Protein AF-A0A7C2YJB3-F1 (afdb_monomer_lite)

pLDDT: mean 73.68, std 8.07, range [49.66, 85.19]

Foldseek 3Di:
DDPVVVVLVVLVVVLVVLQVVLVCLLVCVPPDPPDDPVVSVVSSVVSNVVSVVSVVVSVVVVVVVVVVVD

Radius of gyration: 15.95 Å; chains: 1; bounding box: 36×16×50 Å

Secondary structure (DSSP, 8-state):
--HHHHHHHHHHHHHHHHHHHHHHHHTTSSS-TTS-HHHHHHHHHHHHHHHHHHHHHHHHHHHHHHHT--

Structure (mmCIF, N/CA/C/O backbone):
data_AF-A0A7C2YJB3-F1
#
_entry.id   AF-A0A7C2YJB3-F1
#
loop_
_atom_site.group_PDB
_atom_site.id
_atom_site.type_symbol
_atom_site.label_atom_id
_atom_site.label_alt_id
_atom_site.label_comp_id
_atom_s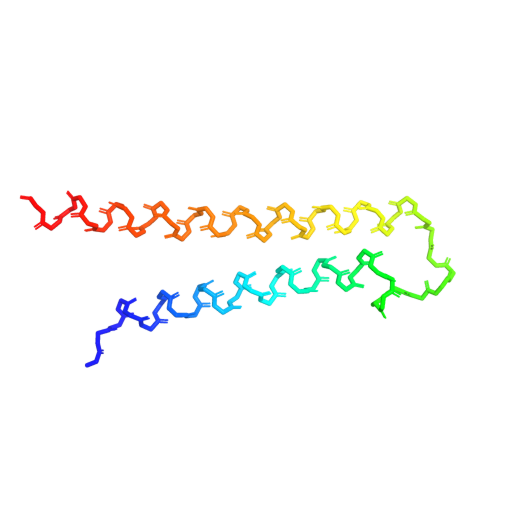ite.label_asym_id
_atom_site.label_entity_id
_atom_site.label_seq_id
_atom_site.pdbx_PDB_ins_code
_atom_site.Cartn_x
_atom_site.Cartn_y
_atom_site.Cartn_z
_atom_site.occupancy
_atom_site.B_iso_or_equiv
_atom_site.auth_seq_id
_atom_site.auth_comp_id
_atom_site.auth_asym_id
_atom_site.auth_atom_id
_atom_site.pdbx_PDB_model_num
ATOM 1 N N . MET A 1 1 ? -26.215 -10.598 14.723 1.00 49.94 1 MET A N 1
ATOM 2 C CA . MET A 1 1 ? -24.854 -10.625 14.142 1.00 49.94 1 MET A CA 1
ATOM 3 C C . MET A 1 1 ? -24.378 -9.191 14.033 1.00 49.94 1 MET A C 1
ATOM 5 O O . MET A 1 1 ? -24.927 -8.434 13.246 1.00 49.94 1 MET A O 1
ATOM 9 N N . ASP A 1 2 ? -23.456 -8.805 14.911 1.00 53.00 2 ASP A N 1
ATOM 10 C CA . ASP A 1 2 ? -23.100 -7.409 15.186 1.00 53.00 2 ASP A CA 1
ATOM 11 C C . ASP A 1 2 ? -22.470 -6.724 13.968 1.00 53.00 2 ASP A C 1
ATOM 13 O O . ASP A 1 2 ? -21.393 -7.121 13.517 1.00 53.00 2 ASP A O 1
ATOM 17 N N . GLY A 1 3 ? -23.098 -5.660 13.457 1.00 59.34 3 GLY A N 1
ATOM 18 C CA . GLY A 1 3 ? -22.588 -4.885 12.316 1.00 59.34 3 GLY A CA 1
ATOM 19 C C . GLY A 1 3 ? -21.160 -4.350 12.514 1.00 59.34 3 GLY A C 1
ATOM 20 O O . GLY A 1 3 ? -20.417 -4.194 11.545 1.00 59.34 3 GLY A O 1
ATOM 21 N N . ARG A 1 4 ? -20.724 -4.176 13.773 1.00 59.81 4 ARG A N 1
ATOM 22 C CA . ARG A 1 4 ? -19.336 -3.837 14.145 1.00 59.81 4 ARG A CA 1
ATOM 23 C C . ARG A 1 4 ? -18.334 -4.909 13.687 1.00 59.81 4 ARG A C 1
ATOM 25 O O . ARG A 1 4 ? -17.310 -4.564 13.108 1.00 59.81 4 ARG A O 1
ATOM 32 N N . LYS A 1 5 ? -18.647 -6.200 13.866 1.00 63.22 5 LYS A N 1
ATOM 33 C CA . LYS A 1 5 ? -17.751 -7.319 13.506 1.00 63.22 5 LYS A CA 1
ATOM 34 C C . LYS A 1 5 ? -17.559 -7.426 11.994 1.00 63.22 5 LYS A C 1
ATOM 36 O O . LYS A 1 5 ? -16.445 -7.647 11.531 1.00 63.22 5 LYS A O 1
ATOM 41 N N . ILE A 1 6 ? -18.629 -7.211 11.226 1.00 67.50 6 ILE A N 1
ATOM 42 C CA . ILE A 1 6 ? -18.592 -7.247 9.756 1.00 67.50 6 ILE A CA 1
ATOM 43 C C . ILE A 1 6 ? -17.705 -6.118 9.213 1.00 67.50 6 ILE A C 1
ATOM 45 O O . ILE A 1 6 ? -16.872 -6.362 8.342 1.00 67.50 6 ILE A O 1
ATOM 49 N N . SER A 1 7 ? -17.819 -4.910 9.779 1.00 68.81 7 SER A N 1
ATOM 50 C CA . SER A 1 7 ? -16.982 -3.761 9.407 1.00 68.81 7 SER A CA 1
ATOM 51 C C . SER A 1 7 ? -15.492 -4.015 9.663 1.00 68.81 7 SER A C 1
ATOM 53 O O . SER A 1 7 ? -14.660 -3.777 8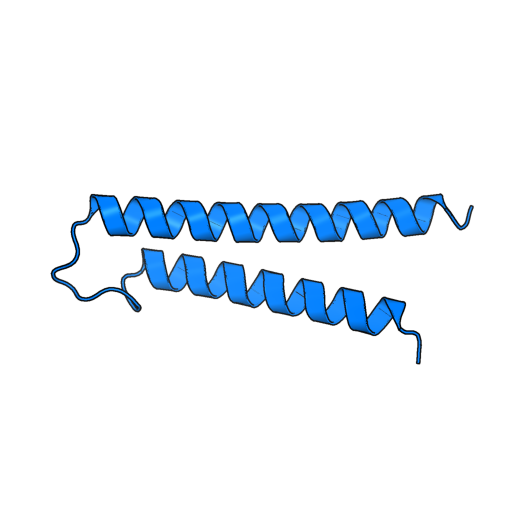.787 1.00 68.81 7 SER A O 1
ATOM 55 N N . THR A 1 8 ? -15.139 -4.581 10.822 1.00 70.56 8 THR A N 1
ATOM 56 C CA . THR A 1 8 ? -13.742 -4.904 11.152 1.00 70.56 8 THR A CA 1
ATOM 57 C C . THR A 1 8 ? -13.164 -5.980 10.236 1.00 70.56 8 THR A C 1
ATOM 59 O O . THR A 1 8 ? -12.031 -5.838 9.777 1.00 70.56 8 THR A O 1
ATOM 62 N N . ILE A 1 9 ? -13.933 -7.031 9.933 1.00 76.44 9 ILE A N 1
ATOM 63 C CA . ILE A 1 9 ? -13.500 -8.100 9.023 1.00 76.44 9 ILE A CA 1
ATOM 64 C C . ILE A 1 9 ? -13.255 -7.528 7.626 1.00 76.44 9 ILE A C 1
ATOM 66 O O . ILE A 1 9 ? -12.176 -7.729 7.079 1.00 76.44 9 ILE A O 1
ATOM 70 N N . LEU A 1 10 ? -14.194 -6.742 7.090 1.00 76.50 10 LEU A N 1
ATOM 71 C CA . LEU A 1 10 ? -14.029 -6.052 5.808 1.00 76.50 10 LEU A CA 1
ATOM 72 C C . LEU A 1 10 ? -12.787 -5.162 5.798 1.00 76.50 10 LEU A C 1
ATOM 74 O O . LEU A 1 10 ? -11.999 -5.212 4.857 1.00 76.50 10 LEU A O 1
ATOM 78 N N . ALA A 1 11 ? -12.575 -4.370 6.846 1.00 72.19 11 ALA A N 1
ATOM 79 C CA . ALA A 1 11 ? -11.429 -3.478 6.916 1.00 72.19 11 ALA A CA 1
ATOM 80 C C . ALA A 1 11 ? -10.095 -4.246 6.957 1.00 72.19 11 ALA A C 1
ATOM 82 O O . ALA A 1 11 ? -9.130 -3.836 6.307 1.00 72.19 11 ALA A O 1
ATOM 83 N N . LEU A 1 12 ? -10.056 -5.390 7.647 1.00 78.00 12 LEU A N 1
ATOM 84 C CA . LEU A 1 12 ? -8.901 -6.284 7.673 1.00 78.00 12 LEU A CA 1
ATOM 85 C C . LEU A 1 12 ? -8.656 -6.925 6.301 1.00 78.00 12 LEU A C 1
ATOM 87 O O . LEU A 1 12 ? -7.534 -6.886 5.802 1.00 78.00 12 LEU A O 1
ATOM 91 N N . THR A 1 13 ? -9.698 -7.462 5.661 1.00 78.62 13 THR A N 1
ATOM 92 C CA . THR A 1 13 ? -9.603 -8.051 4.320 1.00 78.62 13 THR A CA 1
ATOM 93 C C . THR A 1 13 ? -9.070 -7.032 3.324 1.00 78.62 13 THR A C 1
ATOM 95 O O . THR A 1 13 ? -8.150 -7.330 2.567 1.00 78.62 13 THR A O 1
ATOM 98 N N . VAL A 1 14 ? -9.579 -5.799 3.358 1.00 77.50 14 VAL A N 1
ATOM 99 C CA . VAL A 1 14 ? -9.119 -4.752 2.447 1.00 77.50 14 VAL A CA 1
ATOM 100 C C . VAL A 1 14 ? -7.674 -4.338 2.740 1.00 77.50 14 VAL A C 1
ATOM 102 O O . VAL A 1 14 ? -6.923 -4.084 1.800 1.00 77.50 14 VAL A O 1
ATOM 105 N N . ALA A 1 15 ? -7.246 -4.313 4.006 1.00 74.06 15 ALA A N 1
ATOM 106 C CA . ALA A 1 15 ? -5.847 -4.059 4.352 1.00 74.06 15 ALA A CA 1
ATOM 107 C C . ALA A 1 15 ? -4.914 -5.157 3.814 1.00 74.06 15 ALA A C 1
ATOM 109 O O . ALA A 1 15 ? -3.871 -4.844 3.240 1.00 74.06 15 ALA A O 1
ATOM 110 N N . VAL A 1 16 ? -5.308 -6.430 3.933 1.00 80.25 16 VAL A N 1
ATOM 111 C CA . VAL A 1 16 ? -4.551 -7.573 3.394 1.00 80.25 16 VAL A CA 1
ATOM 112 C C . VAL A 1 16 ? -4.474 -7.509 1.869 1.00 80.25 16 VAL A C 1
ATOM 114 O O . VAL A 1 16 ? -3.391 -7.666 1.308 1.00 80.25 16 VAL A O 1
ATOM 117 N N . VAL A 1 17 ? -5.588 -7.215 1.194 1.00 81.19 17 VAL A N 1
ATOM 118 C CA . VAL A 1 17 ? -5.626 -7.058 -0.269 1.00 81.19 17 VAL A CA 1
ATOM 119 C C . VAL A 1 17 ? -4.744 -5.891 -0.716 1.00 81.19 17 VAL A C 1
ATOM 121 O O . VAL A 1 17 ? -3.977 -6.042 -1.664 1.00 81.19 17 VAL A O 1
ATOM 124 N N . MET A 1 18 ? -4.779 -4.755 -0.010 1.00 77.12 18 MET A N 1
ATOM 125 C CA . MET A 1 18 ? -3.899 -3.618 -0.299 1.00 77.12 18 MET A CA 1
ATOM 126 C C . MET A 1 18 ? -2.421 -3.981 -0.138 1.00 77.12 18 MET A C 1
ATOM 128 O O . MET A 1 18 ? -1.630 -3.692 -1.035 1.00 77.12 18 MET A O 1
ATOM 132 N N . LEU A 1 19 ? -2.049 -4.670 0.942 1.00 76.19 19 LEU A N 1
ATOM 133 C CA . LEU A 1 19 ? -0.680 -5.147 1.157 1.00 76.19 19 LEU A CA 1
ATOM 134 C C . LEU A 1 19 ? -0.221 -6.090 0.038 1.00 76.19 19 LEU A C 1
ATOM 136 O O . LEU A 1 19 ? 0.834 -5.870 -0.554 1.00 76.19 19 LEU A O 1
ATOM 140 N N . ALA A 1 20 ? -1.034 -7.095 -0.295 1.00 80.12 20 ALA A N 1
ATOM 141 C CA . ALA A 1 20 ? -0.736 -8.042 -1.367 1.00 80.12 20 ALA A CA 1
ATOM 142 C C . ALA A 1 20 ? -0.598 -7.340 -2.728 1.00 80.12 20 ALA A C 1
ATOM 144 O O . ALA A 1 20 ? 0.330 -7.629 -3.482 1.00 80.12 20 ALA A O 1
ATOM 145 N N . SER A 1 21 ? -1.470 -6.370 -3.020 1.00 77.44 21 SER A N 1
ATOM 146 C CA . SER A 1 21 ? -1.403 -5.583 -4.255 1.00 77.44 21 SER A CA 1
ATOM 147 C C . SER A 1 21 ? -0.141 -4.716 -4.329 1.00 77.44 21 SER A C 1
ATOM 149 O O . SER A 1 21 ? 0.517 -4.699 -5.366 1.00 77.44 21 SER A O 1
ATOM 151 N N . GLY A 1 22 ? 0.272 -4.079 -3.226 1.00 73.50 22 GLY A N 1
ATOM 152 C CA . GLY A 1 22 ? 1.518 -3.309 -3.165 1.00 73.50 22 GLY A CA 1
ATOM 153 C C . GLY A 1 22 ? 2.756 -4.176 -3.402 1.00 73.50 22 GLY A C 1
ATOM 154 O O . GLY A 1 22 ? 3.639 -3.795 -4.172 1.00 73.50 22 GLY A O 1
ATOM 155 N N . ILE A 1 23 ? 2.789 -5.381 -2.823 1.00 78.44 23 ILE A N 1
ATOM 156 C CA . ILE A 1 23 ? 3.855 -6.366 -3.069 1.00 78.44 23 ILE A CA 1
ATOM 157 C C . ILE A 1 23 ? 3.861 -6.795 -4.541 1.00 78.44 23 ILE A C 1
ATOM 159 O O . ILE A 1 23 ? 4.921 -6.828 -5.164 1.00 78.44 23 ILE A O 1
ATOM 163 N N . ALA A 1 24 ? 2.695 -7.074 -5.126 1.00 77.50 24 ALA A N 1
ATOM 164 C CA . ALA A 1 24 ? 2.584 -7.483 -6.525 1.00 77.50 24 ALA A CA 1
ATOM 165 C C . ALA A 1 24 ? 3.025 -6.377 -7.506 1.00 77.50 24 ALA A C 1
ATOM 167 O O . ALA A 1 24 ? 3.652 -6.663 -8.528 1.00 77.50 24 ALA A O 1
ATOM 168 N N . VAL A 1 25 ? 2.759 -5.108 -7.180 1.00 76.06 25 VAL A N 1
ATOM 169 C CA . VAL A 1 25 ? 3.249 -3.939 -7.929 1.00 76.06 25 VAL A CA 1
ATOM 170 C C . VAL A 1 25 ? 4.773 -3.819 -7.826 1.00 76.06 25 VAL A C 1
ATOM 172 O O . VAL A 1 25 ? 5.439 -3.652 -8.850 1.00 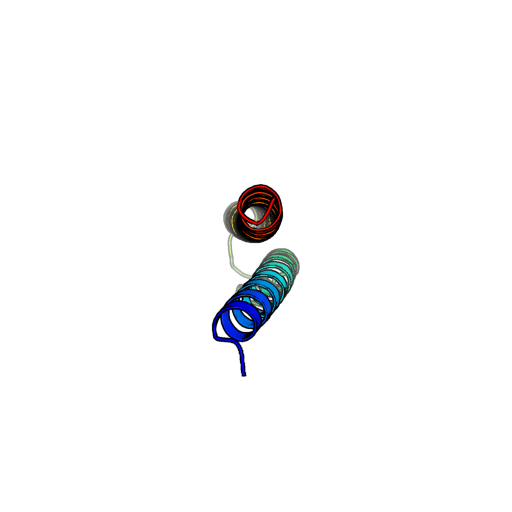76.06 25 VAL A O 1
ATOM 175 N N . LEU A 1 26 ? 5.351 -3.977 -6.630 1.00 73.12 26 LEU A N 1
ATOM 176 C CA . LEU A 1 26 ? 6.809 -3.964 -6.433 1.00 73.12 26 LEU A CA 1
ATOM 177 C C . LEU A 1 26 ? 7.503 -5.112 -7.175 1.00 73.12 26 LEU A C 1
ATOM 179 O O . LEU A 1 26 ? 8.517 -4.895 -7.845 1.00 73.12 26 LEU A O 1
ATOM 183 N N . ALA A 1 27 ? 6.918 -6.309 -7.128 1.00 75.38 27 ALA A N 1
ATOM 184 C CA . ALA A 1 27 ? 7.374 -7.480 -7.872 1.00 7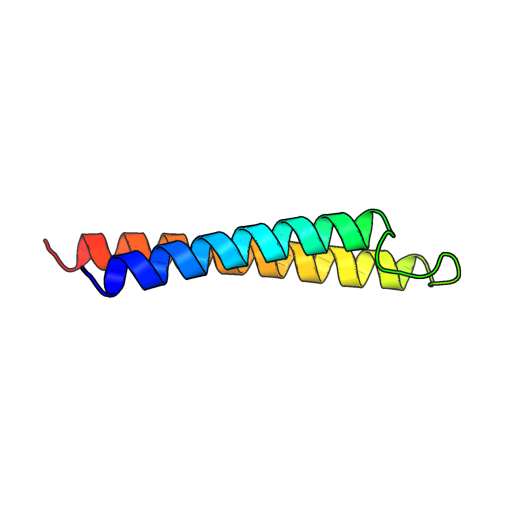5.38 27 ALA A CA 1
ATOM 185 C C . ALA A 1 27 ? 7.256 -7.300 -9.398 1.00 75.38 27 ALA A C 1
ATOM 187 O O . ALA A 1 27 ? 7.882 -8.039 -10.151 1.00 75.38 27 ALA A O 1
ATOM 188 N N . GLY A 1 28 ? 6.514 -6.288 -9.865 1.00 67.69 28 GLY A N 1
ATOM 189 C CA . GLY A 1 28 ? 6.316 -6.017 -11.286 1.00 67.69 28 GLY A CA 1
ATOM 190 C C . GLY A 1 28 ? 5.330 -6.972 -11.953 1.00 67.69 28 GLY A C 1
ATOM 191 O O . GLY A 1 28 ? 5.353 -7.092 -13.168 1.00 67.69 28 GLY A O 1
ATOM 192 N N . ILE A 1 29 ? 4.465 -7.638 -11.181 1.00 76.50 29 ILE A N 1
ATOM 193 C CA . ILE A 1 29 ? 3.441 -8.556 -11.704 1.00 76.50 29 ILE A CA 1
ATOM 194 C C . ILE A 1 29 ? 2.342 -7.769 -12.433 1.00 76.50 29 ILE A C 1
ATOM 196 O O . ILE A 1 29 ? 1.855 -8.196 -13.473 1.00 76.50 29 ILE A O 1
ATOM 200 N N . PHE A 1 30 ? 1.966 -6.602 -11.895 1.00 67.31 30 PHE A N 1
ATOM 201 C CA . PHE A 1 30 ? 0.905 -5.753 -12.451 1.00 67.31 30 PHE A CA 1
ATOM 202 C C . PHE A 1 30 ? 1.388 -4.693 -13.445 1.00 67.31 30 PHE A C 1
ATOM 204 O O . PHE A 1 30 ? 0.557 -4.037 -14.070 1.00 67.31 30 PHE A O 1
ATOM 211 N N . LEU A 1 31 ? 2.702 -4.491 -13.587 1.00 68.31 31 LEU A N 1
ATOM 212 C CA . LEU A 1 31 ? 3.237 -3.519 -14.537 1.00 68.31 31 LEU A CA 1
ATOM 213 C C . LEU A 1 31 ? 3.916 -4.235 -15.705 1.00 68.31 31 LEU A C 1
ATOM 215 O O . LEU A 1 31 ? 4.686 -5.166 -15.476 1.00 68.31 31 LEU A O 1
ATOM 219 N N . PRO A 1 32 ? 3.693 -3.779 -16.950 1.00 70.62 32 PRO A N 1
ATOM 220 C CA . PRO A 1 32 ? 4.415 -4.309 -18.095 1.00 70.62 32 PRO A CA 1
ATOM 221 C C . PRO A 1 32 ? 5.930 -4.123 -17.898 1.00 70.62 32 PRO A C 1
ATOM 223 O O . PRO A 1 32 ? 6.353 -3.115 -17.326 1.00 70.62 32 PRO A O 1
ATOM 226 N N . PRO A 1 33 ? 6.771 -5.047 -18.396 1.00 67.31 33 PRO A N 1
ATOM 227 C CA . PRO A 1 33 ? 8.225 -5.001 -18.203 1.00 67.31 33 PRO A CA 1
ATOM 228 C C . PRO A 1 33 ? 8.883 -3.742 -18.792 1.00 67.31 33 PRO A C 1
ATOM 230 O O . PRO A 1 33 ? 9.985 -3.385 -18.390 1.00 67.31 33 PRO A O 1
ATOM 233 N N . ALA A 1 34 ? 8.194 -3.047 -19.702 1.00 72.75 34 ALA A N 1
ATOM 234 C CA . ALA A 1 34 ? 8.609 -1.765 -20.269 1.00 72.75 34 ALA A CA 1
ATOM 235 C C . ALA A 1 34 ? 8.326 -0.549 -19.359 1.00 72.75 34 ALA A C 1
ATOM 237 O O . ALA A 1 34 ? 8.681 0.575 -19.712 1.00 72.75 34 ALA A O 1
ATOM 238 N N . ALA A 1 35 ? 7.665 -0.734 -18.212 1.00 72.31 35 ALA A N 1
ATOM 239 C CA . ALA A 1 35 ? 7.369 0.363 -17.303 1.00 72.31 35 ALA A CA 1
ATOM 240 C C . ALA A 1 35 ? 8.663 0.943 -16.698 1.00 72.31 35 ALA A C 1
ATOM 242 O O . ALA A 1 35 ? 9.511 0.180 -16.223 1.00 72.31 35 ALA A O 1
ATOM 243 N N . PRO A 1 36 ? 8.808 2.281 -16.641 1.00 79.56 36 PRO A N 1
ATOM 244 C CA . PRO A 1 36 ? 9.964 2.911 -16.018 1.00 79.56 36 PRO A CA 1
ATOM 245 C C . PRO A 1 36 ? 10.128 2.444 -14.566 1.00 79.56 36 PRO A C 1
ATOM 247 O O . PRO A 1 36 ? 9.201 2.562 -13.760 1.00 79.56 36 PRO A O 1
ATOM 250 N N . GLN A 1 37 ? 11.327 1.970 -14.211 1.00 79.19 37 GLN A N 1
ATOM 251 C CA . GLN A 1 37 ? 11.675 1.590 -12.837 1.00 79.19 37 GLN A CA 1
ATOM 252 C C . GLN A 1 37 ? 11.268 2.617 -11.763 1.00 79.19 37 GLN A C 1
ATOM 254 O O . GLN A 1 37 ? 10.693 2.184 -10.759 1.00 79.19 37 GLN A O 1
ATOM 259 N N . PRO A 1 38 ? 11.491 3.942 -11.930 1.00 82.06 38 PRO A N 1
ATOM 260 C CA . PRO A 1 38 ? 11.093 4.905 -10.904 1.00 82.06 38 PRO A CA 1
ATOM 261 C C . PRO A 1 38 ? 9.581 4.894 -10.664 1.00 82.06 38 PRO A C 1
ATOM 263 O O . PRO A 1 38 ? 9.147 4.926 -9.520 1.00 82.06 38 PRO A O 1
ATOM 266 N N . LEU A 1 39 ? 8.777 4.742 -11.719 1.00 79.62 39 LEU A N 1
ATOM 267 C CA . LEU A 1 39 ? 7.318 4.726 -11.626 1.00 79.62 39 LEU A CA 1
ATOM 268 C C . LEU A 1 39 ? 6.819 3.485 -10.870 1.00 79.62 39 LEU A C 1
ATOM 270 O O . LEU A 1 39 ? 5.920 3.580 -10.033 1.00 79.62 39 LEU A O 1
ATOM 274 N N . ARG A 1 40 ? 7.454 2.330 -11.098 1.00 77.00 40 ARG A N 1
ATOM 275 C CA . ARG A 1 40 ? 7.148 1.075 -10.396 1.00 77.00 40 ARG A CA 1
ATOM 276 C C . ARG A 1 40 ? 7.474 1.155 -8.901 1.00 77.00 40 ARG A C 1
ATOM 278 O O . ARG A 1 40 ? 6.679 0.704 -8.079 1.00 77.00 40 ARG A O 1
ATOM 285 N N . LEU A 1 41 ? 8.606 1.769 -8.555 1.00 79.81 41 LEU A N 1
ATOM 286 C CA . LEU A 1 41 ? 9.000 2.031 -7.169 1.00 79.81 41 LEU A CA 1
ATOM 287 C C . LEU A 1 41 ? 8.038 3.000 -6.481 1.00 79.81 41 LEU A C 1
ATOM 289 O O . LEU A 1 41 ? 7.550 2.691 -5.397 1.00 79.81 41 LEU A O 1
ATOM 293 N N . THR A 1 42 ? 7.718 4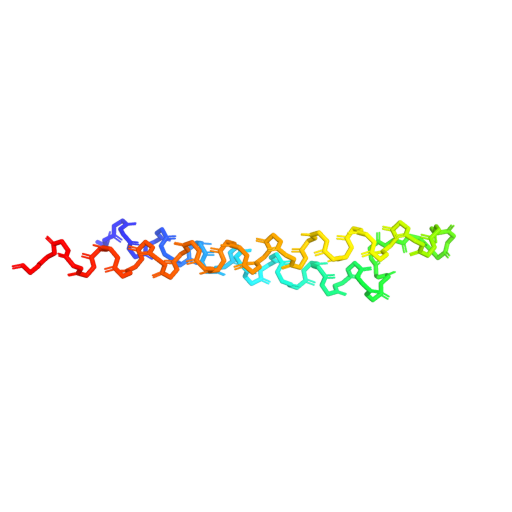.136 -7.108 1.00 85.19 42 THR A N 1
ATOM 294 C CA . THR A 1 42 ? 6.809 5.130 -6.523 1.00 85.19 42 THR A CA 1
ATOM 295 C C . THR A 1 42 ? 5.422 4.541 -6.286 1.00 85.19 42 THR A C 1
ATOM 297 O O . THR A 1 42 ? 4.906 4.649 -5.176 1.00 85.19 42 THR A O 1
ATOM 300 N N . LEU A 1 43 ? 4.836 3.859 -7.278 1.00 79.06 43 LEU A N 1
ATOM 301 C CA . LEU A 1 43 ? 3.531 3.213 -7.114 1.00 79.06 43 LEU A CA 1
ATOM 302 C C . LEU A 1 43 ? 3.568 2.122 -6.044 1.00 79.06 43 LEU A C 1
ATOM 304 O O . LEU A 1 43 ? 2.683 2.076 -5.194 1.00 79.06 43 LEU A O 1
ATOM 308 N N . GLY A 1 44 ? 4.601 1.279 -6.048 1.00 77.56 44 GLY A N 1
ATOM 309 C CA . GLY A 1 44 ? 4.764 0.230 -5.048 1.00 77.56 44 GLY A CA 1
ATOM 310 C C . GLY A 1 44 ? 4.840 0.786 -3.625 1.00 77.56 44 GLY A C 1
ATOM 311 O O . GLY A 1 44 ? 4.106 0.329 -2.753 1.00 77.56 44 GLY A O 1
ATOM 312 N N . ILE A 1 45 ? 5.661 1.817 -3.401 1.00 82.56 45 ILE A N 1
ATOM 313 C CA . ILE A 1 45 ? 5.808 2.479 -2.096 1.00 82.56 45 ILE A CA 1
ATOM 314 C C . ILE A 1 45 ? 4.498 3.142 -1.66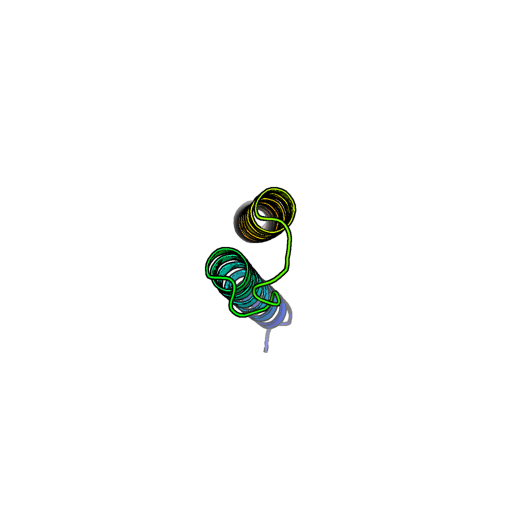4 1.00 82.56 45 ILE A C 1
ATOM 316 O O . ILE A 1 45 ? 4.090 2.976 -0.517 1.00 82.56 45 ILE A O 1
ATOM 320 N N . VAL A 1 46 ? 3.813 3.855 -2.563 1.00 85.19 46 VAL A N 1
ATOM 321 C CA . VAL A 1 46 ? 2.532 4.511 -2.253 1.00 85.19 46 VAL A CA 1
ATOM 322 C C . VAL A 1 46 ? 1.475 3.483 -1.851 1.00 85.19 46 VAL A C 1
ATOM 324 O O . VAL A 1 46 ? 0.820 3.663 -0.825 1.00 85.19 46 VAL A O 1
ATOM 327 N N . PHE A 1 47 ? 1.339 2.378 -2.589 1.00 76.94 47 PHE A N 1
ATOM 328 C CA . PHE A 1 47 ? 0.406 1.303 -2.234 1.00 76.94 47 PHE A CA 1
ATOM 329 C C . PHE A 1 47 ? 0.745 0.659 -0.887 1.00 76.94 47 PHE A C 1
ATOM 331 O O . PHE A 1 47 ? -0.152 0.380 -0.090 1.00 76.94 47 PHE A O 1
ATOM 338 N N . LEU A 1 48 ? 2.033 0.456 -0.607 1.00 79.00 48 LEU A N 1
ATOM 339 C CA . LEU A 1 48 ? 2.495 -0.138 0.644 1.00 79.00 48 LEU A CA 1
ATOM 340 C C . LEU A 1 48 ? 2.216 0.797 1.833 1.00 79.00 48 LEU A C 1
ATOM 342 O O . LEU A 1 48 ? 1.625 0.367 2.823 1.00 79.00 48 LEU A O 1
ATOM 346 N N . LEU A 1 49 ? 2.534 2.090 1.704 1.00 81.81 49 LEU A N 1
ATOM 347 C CA . LEU A 1 49 ? 2.210 3.115 2.702 1.00 81.81 49 LEU A CA 1
ATOM 348 C C . LEU A 1 49 ? 0.701 3.240 2.925 1.00 81.81 49 LEU A C 1
ATOM 350 O O . LEU A 1 49 ? 0.261 3.337 4.069 1.00 81.81 49 LEU A O 1
ATOM 354 N N . MET A 1 50 ? -0.102 3.184 1.861 1.00 78.81 50 MET A N 1
ATOM 355 C CA . MET A 1 50 ? -1.561 3.237 1.957 1.00 78.81 50 MET A CA 1
ATOM 356 C C . MET A 1 50 ? -2.129 2.009 2.684 1.00 78.81 50 MET A C 1
ATOM 358 O O . MET A 1 50 ? -3.012 2.150 3.532 1.00 78.81 50 MET A O 1
ATOM 362 N N . GLY A 1 51 ? -1.588 0.815 2.417 1.00 75.19 51 GLY A N 1
ATOM 363 C CA . GLY A 1 51 ? -1.936 -0.411 3.139 1.00 75.19 51 GLY A CA 1
ATOM 364 C C . GLY A 1 51 ? -1.605 -0.326 4.632 1.00 75.19 51 GLY A C 1
ATOM 365 O O . GLY A 1 51 ? -2.453 -0.635 5.471 1.00 75.19 51 GLY A O 1
ATOM 366 N N . VAL A 1 52 ? -0.408 0.166 4.974 1.00 80.00 52 VAL A N 1
ATOM 367 C CA . VAL A 1 52 ? 0.022 0.371 6.370 1.00 80.00 52 VAL A CA 1
ATOM 368 C C . VAL A 1 52 ? -0.845 1.416 7.071 1.00 80.00 52 VAL A C 1
ATOM 370 O O . VAL A 1 52 ? -1.312 1.175 8.184 1.00 80.00 52 VAL A O 1
ATOM 373 N N . TYR A 1 53 ? -1.115 2.550 6.421 1.00 80.50 53 TYR A N 1
ATOM 374 C CA . TYR A 1 53 ? -1.977 3.604 6.956 1.00 80.50 53 TYR A CA 1
ATOM 375 C C . TYR A 1 53 ? -3.370 3.068 7.297 1.00 80.50 53 TYR A C 1
ATOM 377 O O . TYR A 1 53 ? -3.878 3.291 8.396 1.00 80.50 53 TYR A O 1
ATOM 385 N N . ARG A 1 54 ? -3.968 2.291 6.389 1.00 76.88 54 ARG A N 1
ATOM 386 C CA . ARG A 1 54 ? -5.291 1.702 6.601 1.00 76.88 54 ARG A CA 1
ATOM 387 C C . ARG A 1 54 ? -5.290 0.697 7.753 1.00 76.88 54 ARG A C 1
ATOM 389 O O . ARG A 1 54 ? -6.210 0.711 8.565 1.00 76.88 54 ARG A O 1
ATOM 396 N N . LEU A 1 55 ? -4.244 -0.122 7.873 1.00 77.81 55 LEU A N 1
ATOM 397 C CA . LEU A 1 55 ? -4.078 -1.061 8.986 1.00 77.81 55 LEU A CA 1
ATOM 398 C C . LEU A 1 55 ? -3.973 -0.335 10.339 1.00 77.81 55 LEU A C 1
ATOM 400 O O . LEU A 1 55 ? -4.611 -0.740 11.314 1.00 77.81 55 LEU A O 1
ATOM 404 N N . LEU A 1 56 ? -3.205 0.757 10.396 1.00 81.00 56 LEU A N 1
ATOM 405 C CA . LEU A 1 56 ? -3.090 1.602 11.586 1.00 81.00 56 LEU A CA 1
ATOM 406 C C . LEU A 1 56 ? -4.426 2.251 11.946 1.00 81.00 56 LEU A C 1
ATOM 408 O O . LEU A 1 56 ? -4.811 2.238 13.112 1.00 81.00 56 LEU A O 1
ATOM 412 N N . MET A 1 57 ? -5.163 2.763 10.961 1.00 79.81 57 MET A N 1
ATOM 413 C CA . MET A 1 57 ? -6.464 3.391 11.188 1.00 79.81 57 MET A CA 1
ATOM 414 C C . MET A 1 57 ? -7.481 2.397 11.765 1.00 79.81 57 MET A C 1
ATOM 416 O O . MET A 1 57 ? -8.179 2.721 12.722 1.00 79.81 57 MET A O 1
ATOM 420 N N . VAL A 1 58 ? -7.503 1.158 11.260 1.00 78.31 58 VAL A N 1
ATOM 421 C CA . VAL A 1 58 ? -8.340 0.076 11.806 1.00 78.31 58 VAL A CA 1
ATOM 422 C C . VAL A 1 58 ? -7.956 -0.249 13.250 1.00 78.31 58 VAL A C 1
ATOM 424 O O . VAL A 1 58 ? -8.829 -0.400 14.101 1.00 78.31 58 VAL A O 1
ATOM 427 N N . ARG A 1 59 ? -6.654 -0.311 13.560 1.00 77.56 59 ARG A N 1
ATOM 428 C CA . ARG A 1 59 ? -6.166 -0.541 14.932 1.00 77.56 59 ARG A CA 1
ATOM 429 C C . ARG A 1 59 ? -6.532 0.602 15.880 1.00 77.56 59 ARG A C 1
ATOM 431 O O . ARG A 1 59 ? -6.880 0.342 17.028 1.00 77.56 59 ARG A O 1
ATOM 438 N N . LEU A 1 60 ? -6.458 1.849 15.417 1.00 82.12 60 LEU A N 1
ATOM 439 C CA . LEU A 1 60 ? -6.830 3.028 16.201 1.00 82.12 60 LEU A CA 1
ATOM 440 C C . LEU A 1 60 ? -8.336 3.076 16.468 1.00 82.12 60 LEU A C 1
ATOM 442 O O . LEU A 1 60 ? -8.731 3.318 17.604 1.00 82.12 60 LEU A O 1
ATOM 446 N N . GLN A 1 61 ? -9.164 2.776 15.465 1.00 76.38 61 GLN A N 1
ATOM 447 C CA . GLN A 1 61 ? -10.615 2.675 15.638 1.00 76.38 61 GLN A CA 1
ATOM 448 C C . GLN A 1 61 ? -10.997 1.545 16.598 1.00 76.38 61 GLN A C 1
ATOM 450 O O . GLN A 1 61 ? -11.876 1.735 17.433 1.00 76.38 61 GLN A O 1
ATOM 455 N N . ALA A 1 62 ? -10.313 0.399 16.531 1.00 74.62 62 ALA A N 1
ATOM 456 C CA . ALA A 1 62 ? -10.517 -0.692 17.482 1.00 74.62 62 ALA A CA 1
ATOM 457 C C . ALA A 1 62 ? -10.172 -0.264 18.921 1.00 74.62 62 ALA A C 1
ATOM 459 O O . ALA A 1 62 ? -10.976 -0.479 19.822 1.00 74.62 62 ALA A O 1
ATOM 460 N N . LYS A 1 63 ? -9.037 0.424 19.125 1.00 75.56 63 LYS A N 1
ATOM 461 C CA . LYS A 1 63 ? -8.652 0.963 20.443 1.00 75.56 63 LYS A CA 1
ATOM 462 C C . LYS A 1 63 ? -9.607 2.038 20.965 1.00 75.56 63 LYS A C 1
ATOM 464 O O . LYS A 1 63 ? -9.845 2.107 22.164 1.00 75.56 63 LYS A O 1
ATOM 469 N N . GLN A 1 64 ? -10.126 2.903 20.093 1.00 71.44 64 GLN A N 1
ATOM 470 C CA . GLN A 1 64 ? -11.122 3.907 20.480 1.00 71.44 64 GLN A CA 1
ATOM 471 C C . GLN A 1 64 ? -12.463 3.271 20.846 1.00 71.44 64 GLN A C 1
ATOM 473 O O . GLN A 1 64 ? -13.109 3.748 21.769 1.00 71.44 64 GLN A O 1
ATOM 478 N N . ALA A 1 65 ? -12.866 2.200 20.158 1.00 63.81 65 ALA A N 1
ATOM 479 C CA . ALA A 1 65 ? -14.081 1.466 20.492 1.00 63.81 65 ALA A CA 1
ATOM 480 C C . ALA A 1 65 ? -13.992 0.811 21.880 1.00 63.81 65 ALA A C 1
ATOM 482 O O . ALA A 1 65 ? -14.957 0.892 22.625 1.00 63.81 65 ALA A O 1
ATOM 483 N N . GLU A 1 66 ? -12.836 0.242 22.239 1.00 60.91 66 GLU A N 1
ATOM 484 C CA . GLU A 1 66 ? -12.575 -0.320 23.577 1.00 60.91 66 GLU A CA 1
ATOM 485 C C . GLU A 1 66 ? -12.653 0.741 24.682 1.00 60.91 66 GLU A C 1
ATOM 487 O O . GLU A 1 66 ? -13.260 0.511 25.718 1.00 60.91 66 GLU A O 1
ATOM 492 N N . ARG A 1 67 ? -12.094 1.934 24.441 1.00 62.12 67 ARG A N 1
ATOM 493 C CA . ARG A 1 67 ? -12.065 3.035 25.419 1.00 62.12 67 ARG A CA 1
ATOM 494 C C . ARG A 1 67 ? -13.408 3.725 25.656 1.00 62.12 67 ARG A C 1
ATOM 496 O O . ARG A 1 67 ? -13.494 4.547 26.558 1.00 62.12 67 ARG A O 1
ATOM 503 N N . SER A 1 68 ? -14.389 3.497 24.786 1.00 58.16 68 SER A N 1
ATOM 504 C CA . SER A 1 68 ? -15.713 4.118 24.879 1.00 58.16 68 SER A CA 1
ATOM 505 C C . SER A 1 68 ? -16.735 3.234 25.597 1.00 58.16 68 SER A C 1
ATOM 507 O O . SER A 1 68 ? -17.813 3.730 25.909 1.00 58.16 68 SER A O 1
ATOM 509 N N . ASP A 1 69 ? -16.406 1.956 25.817 1.00 57.94 69 ASP A N 1
ATOM 510 C CA . ASP A 1 69 ? -17.253 0.970 26.501 1.00 57.94 69 ASP A CA 1
ATOM 511 C C . ASP A 1 69 ? -16.852 0.794 27.996 1.00 57.94 69 ASP A C 1
ATOM 513 O O . ASP A 1 69 ? -17.400 -0.077 28.672 1.00 57.94 69 ASP A O 1
ATOM 517 N N . GLU A 1 70 ? -15.929 1.622 28.514 1.00 49.66 70 GLU A N 1
ATOM 518 C CA . GLU A 1 70 ? -15.466 1.699 29.919 1.00 49.66 70 GLU A CA 1
ATOM 519 C C . GLU A 1 70 ? -15.910 3.024 30.566 1.00 49.66 70 GLU A C 1
ATOM 521 O O . GLU A 1 70 ? -16.382 2.992 31.726 1.00 49.66 70 GLU A O 1
#

Sequence (70 aa):
MDGRKISTILALTVAVVMLASGIAVLAGIFLPPAAPQPLRLTLGIVFLLMGVYRLLMVRLQAKQAERSDE